Protein AF-A0A7S2MPA0-F1 (afdb_monomer)

pLDDT: mean 86.28, std 7.31, range [49.78, 95.0]

Foldseek 3Di:
DDDDPVRCVVVVQDDADPLVVPPVSVVVLVVCCQPPCVSPVCNPPDPPDPVNVVRQCPDRVNVSVVSRVVSVVVVVVVVVVVVVVVVVLVVLLVVLVVLCVVADPVVCVLCVVVVPPPVSSVLLSVLVVVCVVVVHRSNVSCPPPVNVVVSVVSSVVVVVD

Mean predicted aligned error: 10.17 Å

Organism: NCBI:txid327968

Secondary structure (DSSP, 8-state):
-PPPHHHHHHTTPPP--GGGG-HHHHHHHHHHHHH-TTT-TTTTS-TTSHHHHHHHHHSHHHHHHHHHHHHHHHHHHHHHHHHHHHHHHHHHHHHHHHHHTTS-HHHHHHHTTTTTSHHHHHHHHHHHHHHHHHT--HHHHHTSHHHHHHHHHHHHHHHT-

Radius of gyration: 29.45 Å; Cα contacts (8 Å, |Δi|>4): 91; chains: 1; bounding box: 50×33×75 Å

Sequence (161 aa):
IKYTKEQLKAWEYPEYDPNYDNPEWLKEQWRKEDEDPRLNPNLLLDPKDPEYWHNVTRRPYAKALLRTEEHWNGRKNLWLQQFENVKEANDYRGLVVEQLEDCNVETKRLVQPILKHRIIEVFLMHIYKEALEQDHDFAELLQREDNFRSLCQFRDKIDLE

Structure (mmCIF, N/CA/C/O backbone):
data_AF-A0A7S2MPA0-F1
#
_entry.id   AF-A0A7S2MPA0-F1
#
loop_
_atom_site.group_PDB
_atom_site.id
_atom_site.type_symbol
_atom_site.label_atom_id
_atom_site.la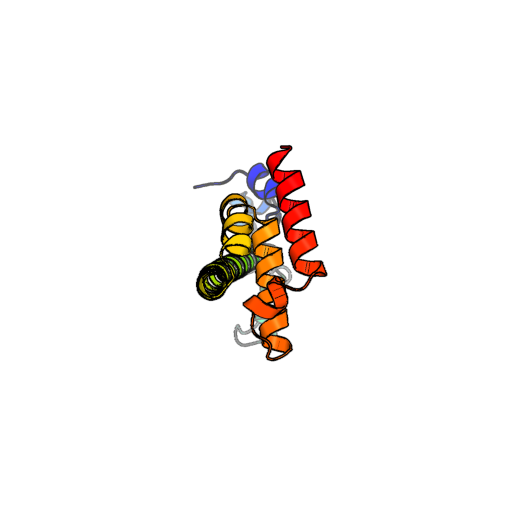bel_alt_id
_atom_site.label_comp_id
_atom_site.label_asym_id
_atom_site.label_entity_id
_atom_site.label_seq_id
_atom_site.pdbx_PDB_ins_code
_atom_site.Cartn_x
_atom_site.Cartn_y
_atom_site.Cartn_z
_atom_site.occupancy
_atom_site.B_iso_or_equiv
_atom_site.auth_seq_id
_atom_site.auth_comp_id
_atom_site.auth_asym_id
_atom_site.auth_atom_id
_atom_site.pdbx_PDB_model_num
ATOM 1 N N . ILE A 1 1 ? 12.316 17.370 -19.622 1.00 49.78 1 ILE A N 1
ATOM 2 C CA . ILE A 1 1 ? 13.312 17.284 -18.525 1.00 49.78 1 ILE A CA 1
ATOM 3 C C . ILE A 1 1 ? 14.307 16.201 -18.926 1.00 49.78 1 ILE A C 1
ATOM 5 O O . ILE A 1 1 ? 13.853 15.118 -19.268 1.00 49.78 1 ILE A O 1
ATOM 9 N N . LYS A 1 2 ? 15.611 16.496 -19.008 1.00 65.25 2 LYS A N 1
ATOM 10 C CA . LYS A 1 2 ? 16.649 15.477 -19.253 1.00 65.25 2 LYS A CA 1
ATOM 11 C C . LYS A 1 2 ? 17.290 15.138 -17.908 1.00 65.25 2 LYS A C 1
ATOM 13 O O . LYS A 1 2 ? 17.813 16.038 -17.261 1.00 65.25 2 LYS A O 1
ATOM 18 N N . TYR A 1 3 ? 17.195 13.881 -17.489 1.00 78.62 3 TYR A N 1
ATOM 19 C CA . TYR A 1 3 ? 17.826 13.379 -16.267 1.00 78.62 3 TYR A CA 1
ATOM 20 C C . TYR A 1 3 ? 19.288 13.014 -16.541 1.00 78.62 3 TYR A C 1
ATOM 22 O O . TYR A 1 3 ? 19.629 12.631 -17.663 1.00 78.62 3 TYR A O 1
ATOM 30 N N . THR A 1 4 ? 20.160 13.146 -15.542 1.00 83.88 4 THR A N 1
ATOM 31 C CA . THR A 1 4 ? 21.567 12.737 -15.675 1.00 83.88 4 THR A CA 1
ATOM 32 C C . THR A 1 4 ? 21.705 11.216 -15.545 1.00 83.88 4 THR A C 1
ATOM 34 O O . THR A 1 4 ? 20.875 10.558 -14.919 1.00 83.88 4 THR A O 1
ATOM 37 N N . LYS A 1 5 ? 22.775 10.630 -16.104 1.00 78.44 5 LYS A N 1
ATOM 38 C CA . LYS A 1 5 ? 23.048 9.182 -15.979 1.00 78.44 5 LYS A CA 1
ATOM 39 C C . LYS A 1 5 ? 23.187 8.736 -14.521 1.00 78.44 5 LYS A C 1
ATOM 41 O O . LYS A 1 5 ? 22.754 7.649 -14.166 1.00 78.44 5 LYS A O 1
ATOM 46 N N . GLU A 1 6 ? 23.745 9.597 -13.678 1.00 80.62 6 GLU A N 1
ATOM 47 C CA . GLU A 1 6 ? 23.892 9.360 -12.240 1.00 80.62 6 GLU A CA 1
ATOM 48 C C . GLU A 1 6 ? 22.537 9.317 -11.526 1.00 80.62 6 GLU A C 1
ATOM 50 O O . GLU A 1 6 ? 22.315 8.440 -10.697 1.00 80.62 6 GLU A O 1
ATOM 55 N N . GLN A 1 7 ? 21.605 10.208 -11.890 1.00 80.75 7 GLN A N 1
ATOM 56 C CA . GLN A 1 7 ? 20.236 10.192 -11.364 1.00 80.75 7 GLN A CA 1
ATOM 57 C C . GLN A 1 7 ? 19.487 8.929 -11.786 1.00 80.75 7 GLN A C 1
ATOM 59 O O . GLN A 1 7 ? 18.860 8.278 -10.958 1.00 80.75 7 GLN A O 1
ATOM 64 N N . LEU A 1 8 ? 19.594 8.554 -13.063 1.00 79.44 8 LEU A N 1
ATOM 65 C CA . LEU A 1 8 ? 18.986 7.332 -13.586 1.00 79.44 8 LEU A CA 1
ATOM 66 C C . LEU A 1 8 ? 19.544 6.094 -12.872 1.00 79.44 8 LEU A C 1
ATOM 68 O O . LEU A 1 8 ? 18.776 5.241 -12.439 1.00 79.44 8 LEU A O 1
ATOM 72 N N . LYS A 1 9 ? 20.861 6.038 -12.652 1.00 80.62 9 LYS A N 1
ATOM 73 C CA . LYS A 1 9 ? 21.505 4.953 -11.907 1.00 80.62 9 LYS A CA 1
ATOM 74 C C . LYS A 1 9 ? 21.059 4.893 -10.444 1.00 80.62 9 LYS A C 1
ATOM 76 O O . LYS A 1 9 ? 20.786 3.809 -9.942 1.00 80.62 9 LYS A O 1
ATOM 81 N N . A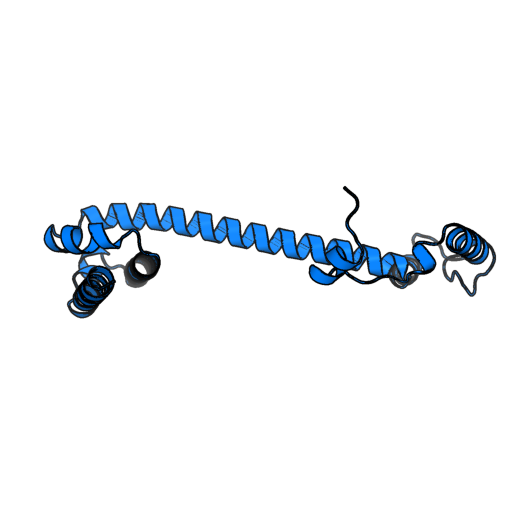LA A 1 10 ? 20.948 6.040 -9.772 1.00 82.44 10 ALA A N 1
ATOM 82 C CA . ALA A 1 10 ? 20.454 6.117 -8.395 1.00 82.44 10 ALA A CA 1
ATOM 83 C C . ALA A 1 10 ? 18.991 5.663 -8.260 1.00 82.44 10 ALA A C 1
ATOM 85 O O . ALA A 1 10 ? 18.586 5.189 -7.204 1.00 82.44 10 ALA A O 1
ATOM 86 N N . TRP A 1 11 ? 18.200 5.800 -9.324 1.00 77.56 11 TRP A N 1
ATOM 87 C CA . TRP A 1 11 ? 16.820 5.315 -9.398 1.00 77.56 11 TRP A CA 1
ATOM 88 C C . TRP A 1 11 ? 16.700 3.910 -9.998 1.00 77.56 11 TRP A C 1
ATOM 90 O O . TRP A 1 11 ? 15.593 3.500 -10.343 1.00 77.56 11 TRP A O 1
ATOM 100 N N . GLU A 1 12 ? 17.821 3.193 -10.124 1.00 73.56 12 GLU A N 1
ATOM 101 C CA . GLU A 1 12 ? 17.888 1.820 -10.634 1.00 73.56 12 GLU A CA 1
ATOM 102 C C . GLU A 1 12 ? 17.323 1.671 -12.055 1.00 73.56 12 GLU A C 1
ATOM 104 O O . GLU A 1 12 ? 16.754 0.639 -12.419 1.00 73.56 12 GLU A O 1
ATOM 109 N N . TYR A 1 13 ? 17.477 2.706 -12.890 1.00 70.25 13 TYR A N 1
ATOM 110 C CA . TYR A 1 13 ? 17.118 2.589 -14.297 1.00 70.25 13 TYR A CA 1
ATOM 111 C C . TYR A 1 13 ? 18.007 1.561 -14.994 1.00 70.25 13 TYR A C 1
ATOM 113 O O . TYR A 1 13 ? 19.210 1.493 -14.722 1.00 70.25 13 TYR A O 1
ATOM 121 N N . PRO A 1 14 ? 17.447 0.814 -15.958 1.00 71.50 14 PRO A N 1
ATOM 122 C CA . PRO A 1 14 ? 18.226 -0.093 -16.781 1.00 71.50 14 PRO A CA 1
ATOM 123 C C . PRO A 1 14 ? 19.373 0.640 -17.486 1.00 71.50 14 PRO A C 1
ATOM 125 O O . PRO A 1 14 ? 19.151 1.575 -18.257 1.00 71.50 14 PRO A O 1
ATOM 128 N N . GLU A 1 15 ? 20.607 0.196 -17.246 1.00 75.12 15 GLU A N 1
ATOM 129 C CA . GLU A 1 15 ? 21.767 0.677 -17.993 1.00 75.12 15 GLU A CA 1
ATOM 130 C C . GLU A 1 15 ? 21.696 0.161 -19.445 1.00 75.12 15 GLU A C 1
ATOM 132 O O . GLU A 1 15 ? 21.354 -1.001 -19.699 1.00 75.12 15 GLU A O 1
ATOM 137 N N . TYR A 1 16 ? 22.016 1.030 -20.405 1.00 72.44 16 TYR A N 1
ATOM 138 C CA . TYR A 1 16 ? 22.153 0.689 -21.821 1.00 72.44 16 TYR A CA 1
ATOM 139 C C . TYR A 1 16 ? 23.567 1.012 -22.312 1.00 72.44 16 TYR A C 1
ATOM 141 O O . TYR A 1 16 ? 24.300 1.765 -21.670 1.00 72.44 16 TYR A O 1
A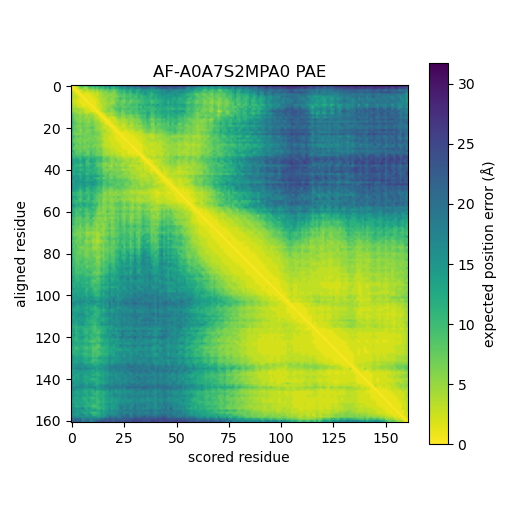TOM 149 N N . ASP A 1 17 ? 23.960 0.417 -23.440 1.00 77.19 17 ASP A N 1
ATOM 150 C CA . ASP A 1 17 ? 25.303 0.597 -24.000 1.00 77.19 17 ASP A CA 1
ATOM 151 C C . ASP A 1 17 ? 25.580 2.094 -24.285 1.00 77.19 17 ASP A C 1
ATOM 153 O O . ASP A 1 17 ? 24.840 2.716 -25.052 1.00 77.19 17 ASP A O 1
ATOM 157 N N . PRO A 1 18 ? 26.641 2.692 -23.711 1.00 79.44 18 PRO A N 1
ATOM 158 C CA . PRO A 1 18 ? 26.985 4.096 -23.932 1.00 79.44 18 PRO A CA 1
ATOM 159 C C . PRO A 1 18 ? 27.174 4.483 -25.403 1.00 79.44 18 PRO A C 1
ATOM 161 O O . PRO A 1 18 ? 27.026 5.655 -25.744 1.00 79.44 18 PRO A O 1
ATOM 164 N N . ASN A 1 19 ? 27.483 3.524 -26.282 1.00 78.12 19 ASN A N 1
ATOM 165 C CA . ASN A 1 19 ? 27.628 3.767 -27.715 1.00 78.12 19 ASN A CA 1
ATOM 166 C C . ASN A 1 19 ? 26.327 4.259 -28.370 1.00 78.12 19 ASN A C 1
ATOM 168 O O . ASN A 1 19 ? 26.392 4.967 -29.374 1.00 78.12 19 ASN A O 1
ATOM 172 N N . TYR A 1 20 ? 25.160 3.971 -27.778 1.00 72.50 20 TYR A N 1
ATOM 173 C CA . TYR A 1 20 ? 23.873 4.488 -28.254 1.00 72.50 20 TYR A CA 1
ATOM 174 C C . TYR A 1 20 ? 23.741 6.014 -28.124 1.00 72.50 20 TYR A C 1
ATOM 176 O O . TYR A 1 20 ? 22.928 6.609 -28.828 1.00 72.50 20 TYR A O 1
ATOM 184 N N . ASP A 1 21 ? 24.552 6.666 -27.282 1.00 75.94 21 ASP A N 1
ATOM 185 C CA . ASP A 1 21 ? 24.572 8.130 -27.179 1.00 75.94 21 ASP A CA 1
ATOM 186 C C . ASP A 1 21 ? 25.417 8.793 -28.280 1.00 75.94 21 ASP A C 1
ATOM 188 O O . ASP A 1 21 ? 25.374 10.015 -28.427 1.00 75.94 21 ASP A O 1
ATOM 192 N N . ASN A 1 22 ? 26.198 8.017 -29.047 1.00 85.19 22 ASN A N 1
ATOM 193 C CA . ASN A 1 22 ? 27.031 8.519 -30.137 1.00 85.19 22 ASN A CA 1
ATOM 194 C C . ASN A 1 22 ? 26.251 8.495 -31.469 1.00 85.19 22 ASN A C 1
ATOM 196 O O . ASN A 1 22 ? 26.037 7.415 -32.030 1.00 85.19 22 ASN A O 1
ATOM 200 N N . PRO A 1 23 ? 25.880 9.661 -32.037 1.00 83.12 23 PRO A N 1
ATOM 201 C CA . PRO A 1 23 ? 25.075 9.722 -33.256 1.00 83.12 23 PRO A CA 1
ATOM 202 C C . PRO A 1 23 ? 25.75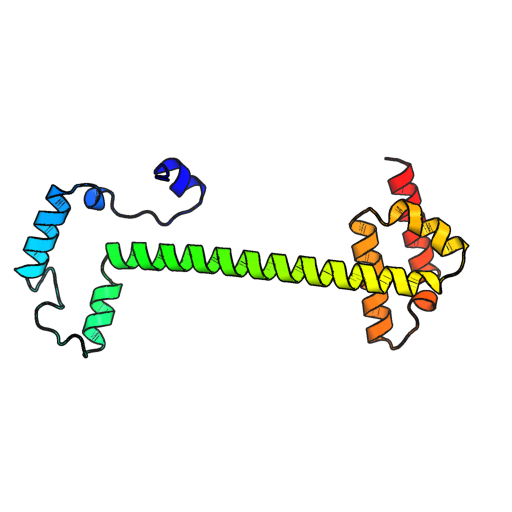8 9.103 -34.479 1.00 83.12 23 PRO A C 1
ATOM 204 O O . PRO A 1 23 ? 25.083 8.536 -35.332 1.00 83.12 23 PRO A O 1
ATOM 207 N N . GLU A 1 24 ? 27.086 9.200 -34.579 1.00 85.56 24 GLU A N 1
ATOM 208 C CA . GLU A 1 24 ? 27.839 8.666 -35.721 1.00 85.56 24 GLU A CA 1
ATOM 209 C C . GLU A 1 24 ? 27.965 7.145 -35.645 1.00 85.56 24 GLU A C 1
ATOM 211 O O . GLU A 1 24 ? 27.809 6.453 -36.650 1.00 85.56 24 GLU A O 1
ATOM 216 N N . TRP A 1 25 ? 28.155 6.606 -34.438 1.00 84.56 25 TRP A N 1
ATOM 217 C CA . TRP A 1 25 ? 28.112 5.161 -34.227 1.00 84.56 25 TRP A CA 1
ATOM 218 C C . TRP A 1 25 ? 26.725 4.599 -34.550 1.00 84.56 25 TRP A C 1
ATOM 220 O O . TRP A 1 25 ? 26.628 3.577 -35.222 1.00 84.56 25 TRP A O 1
ATOM 230 N N . LEU A 1 26 ? 25.660 5.290 -34.132 1.00 81.94 26 LEU A N 1
ATOM 231 C CA . LEU A 1 26 ? 24.281 4.866 -34.373 1.00 81.94 26 LEU A CA 1
ATOM 232 C C . LEU A 1 26 ? 23.949 4.817 -35.872 1.00 81.94 26 LEU A C 1
ATOM 234 O O . LEU A 1 26 ? 23.384 3.834 -36.343 1.00 81.94 26 LEU A O 1
ATOM 238 N N . LYS A 1 27 ? 24.357 5.842 -36.633 1.00 84.31 27 LYS A N 1
ATOM 239 C CA . LYS A 1 27 ? 24.207 5.870 -38.097 1.00 84.31 27 LYS A CA 1
ATOM 240 C C . LYS A 1 27 ? 24.935 4.709 -38.766 1.00 84.31 27 LYS A C 1
ATOM 242 O O . LYS A 1 27 ? 24.368 4.059 -39.638 1.00 84.31 27 LYS A O 1
ATOM 247 N N . GLU A 1 28 ? 26.173 4.440 -38.357 1.00 86.62 28 GLU A N 1
ATOM 248 C CA . GLU A 1 28 ? 26.960 3.343 -38.923 1.00 86.62 28 GLU A CA 1
ATOM 249 C C . GLU A 1 28 ? 26.384 1.972 -38.547 1.00 86.62 28 GLU A C 1
ATOM 251 O O . GLU A 1 28 ? 26.404 1.054 -39.363 1.00 86.62 28 GLU A O 1
ATOM 256 N N . GLN A 1 29 ? 25.829 1.821 -37.341 1.00 83.50 29 GLN A N 1
ATOM 257 C CA . GLN A 1 29 ? 25.106 0.607 -36.959 1.00 83.50 29 GLN A CA 1
ATOM 258 C C . GLN A 1 29 ? 23.843 0.413 -37.792 1.00 83.50 29 GLN A C 1
ATOM 260 O O . GLN A 1 29 ? 23.645 -0.675 -38.317 1.00 83.50 29 GLN A O 1
ATOM 265 N N . TRP A 1 30 ? 23.028 1.452 -37.986 1.00 83.38 30 TRP A N 1
ATOM 266 C CA . TRP A 1 30 ? 21.842 1.359 -38.844 1.00 83.38 30 TRP A CA 1
ATOM 267 C C . TRP A 1 30 ? 22.196 0.993 -40.281 1.00 83.38 30 TRP A C 1
ATOM 269 O O . TRP A 1 30 ? 21.553 0.127 -40.861 1.00 83.38 30 TRP A O 1
ATOM 279 N N . ARG A 1 31 ? 23.260 1.590 -40.829 1.00 85.62 31 ARG A N 1
ATOM 280 C CA . ARG A 1 31 ? 23.772 1.242 -42.158 1.00 85.62 31 ARG A CA 1
ATOM 281 C C . ARG A 1 31 ? 24.159 -0.237 -42.240 1.00 85.62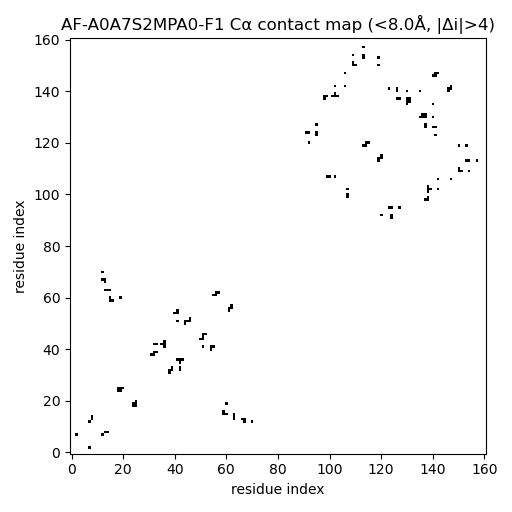 31 ARG A C 1
ATOM 283 O O . ARG A 1 31 ? 23.773 -0.934 -43.168 1.00 85.62 31 ARG A O 1
ATOM 290 N N . LYS A 1 32 ? 24.884 -0.738 -41.239 1.00 85.38 32 LYS A N 1
ATOM 291 C CA . LYS A 1 32 ? 25.281 -2.150 -41.162 1.00 85.38 32 LYS A CA 1
ATOM 292 C C . LYS A 1 32 ? 24.099 -3.104 -40.990 1.00 85.38 32 LYS A C 1
ATOM 294 O O . LYS A 1 32 ? 24.126 -4.194 -41.548 1.00 85.38 32 LYS A O 1
ATOM 299 N N . GLU A 1 33 ? 23.082 -2.715 -40.227 1.00 83.06 33 GLU A N 1
ATOM 300 C CA . GLU A 1 33 ? 21.857 -3.503 -40.052 1.00 83.06 33 GLU A CA 1
ATOM 301 C C . GLU A 1 33 ? 20.996 -3.563 -41.325 1.00 83.06 33 GLU A C 1
ATOM 303 O O . GLU A 1 33 ? 20.209 -4.498 -41.474 1.00 83.06 33 GLU A O 1
ATOM 308 N N . ASP A 1 34 ? 21.131 -2.590 -42.226 1.00 82.75 34 ASP A N 1
ATOM 309 C CA . ASP A 1 34 ? 20.444 -2.564 -43.524 1.00 82.75 34 ASP A CA 1
ATOM 310 C C . ASP A 1 34 ? 21.199 -3.375 -44.596 1.00 82.75 34 ASP A C 1
ATOM 312 O O . ASP A 1 34 ? 20.602 -3.936 -45.510 1.00 82.75 34 ASP A O 1
ATOM 316 N N . GLU A 1 35 ? 22.525 -3.485 -44.467 1.00 85.25 35 GLU A N 1
ATOM 317 C CA . GLU A 1 35 ? 23.386 -4.112 -45.477 1.00 85.25 35 GLU A CA 1
ATOM 318 C C . GLU A 1 35 ? 23.801 -5.563 -45.151 1.00 85.25 35 GLU A C 1
ATOM 320 O O . GLU A 1 35 ? 24.021 -6.349 -46.075 1.00 85.25 35 GLU A O 1
ATOM 325 N N . ASP A 1 36 ? 23.936 -5.944 -43.870 1.00 81.69 36 ASP A N 1
ATOM 326 C CA . ASP A 1 36 ? 24.505 -7.242 -43.462 1.00 81.69 36 ASP A CA 1
ATOM 327 C C . ASP A 1 36 ? 23.491 -8.148 -42.721 1.00 81.69 36 ASP A C 1
ATOM 329 O O . ASP A 1 36 ? 23.173 -7.908 -41.547 1.00 81.69 36 ASP A O 1
ATOM 333 N N . PRO A 1 37 ? 23.054 -9.270 -43.334 1.00 79.56 37 PRO A N 1
ATOM 334 C CA . PRO A 1 37 ? 22.190 -10.268 -42.695 1.00 79.56 37 PRO A CA 1
ATOM 335 C C . PRO A 1 37 ? 22.761 -10.895 -41.412 1.00 79.56 37 PRO A C 1
ATOM 337 O O . PRO A 1 37 ? 22.012 -11.443 -40.605 1.00 79.56 37 PRO A O 1
ATOM 340 N N . ARG A 1 38 ? 24.085 -10.855 -41.202 1.00 78.62 38 ARG A N 1
ATOM 341 C CA . ARG A 1 38 ? 24.725 -11.372 -39.976 1.00 78.62 38 ARG A CA 1
ATOM 342 C C . ARG A 1 38 ? 24.504 -10.456 -38.780 1.00 78.62 38 ARG A C 1
ATOM 344 O O . ARG A 1 38 ? 24.488 -10.929 -37.647 1.00 78.62 38 ARG A O 1
ATOM 351 N N . LEU A 1 39 ? 24.367 -9.157 -39.038 1.00 80.06 39 LEU A N 1
ATOM 352 C CA . LEU A 1 39 ? 24.102 -8.138 -38.025 1.00 80.06 39 LEU A CA 1
ATOM 353 C C . LEU A 1 39 ? 22.599 -7.920 -37.846 1.00 80.06 39 LEU A C 1
ATOM 355 O O . LEU A 1 39 ? 22.144 -7.674 -36.730 1.00 80.06 39 LEU A O 1
ATOM 359 N N . ASN A 1 40 ? 21.820 -8.107 -38.913 1.00 82.44 40 ASN A N 1
ATOM 360 C CA . ASN A 1 40 ? 20.369 -8.091 -38.871 1.00 82.44 40 ASN A CA 1
ATOM 361 C C . ASN A 1 40 ? 19.764 -9.399 -39.413 1.00 82.44 40 ASN A C 1
ATOM 363 O O . ASN A 1 40 ? 19.452 -9.492 -40.602 1.00 82.44 40 ASN A O 1
ATOM 367 N N . PRO A 1 41 ? 19.485 -10.377 -38.533 1.00 81.81 41 PRO A N 1
ATOM 368 C CA . PRO A 1 41 ? 18.821 -11.622 -38.918 1.00 81.81 41 PRO A CA 1
ATOM 369 C C . PRO A 1 41 ? 17.426 -11.417 -39.530 1.00 81.81 41 PRO A C 1
ATOM 371 O O . PRO A 1 41 ? 16.912 -12.307 -40.197 1.00 81.81 41 PRO A O 1
ATOM 374 N N . ASN A 1 42 ? 16.815 -10.244 -39.323 1.00 84.19 42 ASN A N 1
ATOM 375 C CA . ASN A 1 42 ? 15.489 -9.913 -39.836 1.00 84.19 42 ASN A CA 1
ATOM 376 C C . ASN A 1 42 ? 15.494 -9.331 -41.247 1.00 84.19 42 ASN A C 1
ATOM 378 O O . ASN A 1 42 ? 14.415 -9.090 -41.777 1.00 84.19 42 ASN A O 1
ATOM 382 N N . LEU A 1 43 ? 16.661 -9.109 -41.863 1.00 83.81 43 LEU A N 1
ATOM 383 C CA . LEU A 1 43 ? 16.742 -8.475 -43.183 1.00 83.81 43 LEU A CA 1
ATOM 384 C C . LEU A 1 43 ? 15.945 -9.240 -44.256 1.00 83.81 43 LEU A C 1
ATOM 386 O O . LEU A 1 43 ? 15.439 -8.644 -45.201 1.00 83.81 43 LEU A O 1
ATOM 390 N N . LEU A 1 44 ? 15.819 -10.559 -44.093 1.00 83.81 44 LEU A N 1
ATOM 391 C CA . LEU A 1 44 ? 15.155 -11.457 -45.041 1.00 83.81 44 LEU A CA 1
ATOM 392 C C . LEU A 1 44 ? 13.900 -12.135 -44.464 1.00 83.81 44 LEU A C 1
ATOM 394 O O . LEU A 1 44 ? 13.316 -12.986 -45.132 1.00 83.81 44 LEU A O 1
ATOM 398 N N . LEU A 1 45 ? 13.499 -11.795 -43.234 1.00 84.88 45 LEU A N 1
ATOM 399 C CA . LEU A 1 45 ? 12.341 -12.399 -42.568 1.00 84.88 45 LEU A CA 1
ATOM 400 C C . LEU A 1 45 ? 11.083 -11.553 -42.793 1.00 84.88 45 LEU A C 1
ATOM 402 O O . LEU A 1 45 ? 11.132 -10.324 -42.743 1.00 84.88 45 LEU A O 1
ATOM 406 N N . ASP A 1 46 ? 9.942 -12.213 -43.004 1.00 85.75 46 ASP A N 1
ATOM 407 C CA . ASP A 1 46 ? 8.641 -11.537 -43.060 1.00 85.75 46 ASP A CA 1
ATOM 408 C C . ASP A 1 46 ? 8.289 -11.002 -41.655 1.00 85.75 46 ASP A C 1
ATOM 410 O O . ASP A 1 46 ? 8.340 -11.764 -40.688 1.00 85.75 46 ASP A O 1
ATOM 414 N N . PRO A 1 47 ? 7.883 -9.727 -41.503 1.00 85.19 47 PRO A N 1
ATOM 415 C CA . PRO A 1 47 ? 7.378 -9.183 -40.239 1.00 85.19 47 PRO A CA 1
ATOM 416 C C . PRO A 1 47 ? 6.204 -9.952 -39.604 1.00 85.19 47 PRO A C 1
ATOM 418 O O . PRO A 1 47 ? 5.906 -9.758 -38.421 1.00 85.19 47 PRO A O 1
ATOM 421 N N . LYS A 1 48 ? 5.502 -10.789 -40.379 1.00 87.56 48 LYS A N 1
ATOM 422 C CA . LYS A 1 48 ? 4.445 -11.686 -39.887 1.00 87.56 48 LYS A CA 1
ATOM 423 C C . LYS A 1 48 ? 4.981 -12.967 -39.246 1.00 87.56 48 LYS A C 1
ATOM 425 O O . LYS A 1 48 ? 4.218 -13.644 -38.559 1.00 87.56 48 LYS A O 1
ATOM 430 N N . ASP A 1 49 ? 6.249 -13.306 -39.466 1.00 89.00 49 ASP A N 1
ATOM 431 C CA . ASP A 1 49 ? 6.891 -14.466 -38.857 1.00 89.00 49 ASP A CA 1
ATOM 432 C C . ASP A 1 49 ? 7.166 -14.196 -37.362 1.00 89.00 49 ASP A C 1
ATOM 434 O O . ASP A 1 49 ? 7.754 -13.165 -37.018 1.00 89.00 49 ASP A O 1
ATOM 438 N N . PRO A 1 50 ? 6.771 -15.090 -36.436 1.00 86.38 50 PRO A N 1
ATOM 439 C CA . PRO A 1 50 ? 7.137 -14.977 -35.025 1.00 86.38 50 PRO A CA 1
ATOM 440 C C . PRO A 1 50 ? 8.648 -14.815 -34.777 1.00 86.38 50 PRO A C 1
ATOM 442 O O . PRO A 1 50 ? 9.047 -14.128 -33.830 1.00 86.38 50 PRO A O 1
ATOM 445 N N . GLU A 1 51 ? 9.504 -15.399 -35.623 1.00 85.50 51 GLU A N 1
ATOM 446 C CA . GLU A 1 51 ? 10.962 -15.302 -35.504 1.00 85.50 51 GLU A CA 1
ATOM 447 C C . GLU A 1 51 ? 11.467 -13.861 -35.684 1.00 85.50 51 GLU A C 1
ATOM 449 O O . GLU A 1 51 ? 12.399 -13.435 -34.990 1.00 85.50 51 GLU A O 1
ATOM 454 N N . TYR A 1 52 ? 10.780 -13.062 -36.508 1.00 86.00 52 TYR A N 1
ATOM 455 C CA . TYR A 1 52 ? 11.067 -11.639 -36.675 1.00 86.00 52 TYR A CA 1
ATOM 456 C C . TYR A 1 52 ? 11.006 -10.906 -35.326 1.00 86.00 52 TYR A C 1
ATOM 458 O O . TYR A 1 52 ? 11.955 -10.221 -34.929 1.00 86.00 52 TYR A O 1
ATOM 466 N N . TRP A 1 53 ? 9.923 -11.099 -34.567 1.00 79.62 53 TRP A N 1
ATOM 467 C CA . TRP A 1 53 ? 9.721 -10.454 -33.264 1.00 79.62 53 TRP A CA 1
ATOM 468 C C . TRP A 1 53 ? 10.672 -10.985 -32.187 1.00 79.62 53 TRP A C 1
ATOM 470 O O . TRP A 1 53 ? 11.158 -10.217 -31.348 1.00 79.62 53 TRP A O 1
ATOM 480 N N . HIS A 1 54 ? 11.024 -12.271 -32.237 1.00 83.81 54 HIS A N 1
ATOM 481 C CA . HIS A 1 54 ? 12.054 -12.833 -31.363 1.00 83.81 54 HIS A CA 1
ATOM 482 C C . HIS A 1 54 ? 13.426 -12.192 -31.583 1.00 83.81 54 HIS A C 1
ATOM 484 O O . HIS A 1 54 ? 14.151 -11.926 -30.624 1.00 83.81 54 HIS A O 1
ATOM 490 N N . ASN A 1 55 ? 13.785 -11.892 -32.824 1.00 82.94 55 ASN A N 1
ATOM 491 C CA . ASN A 1 55 ? 15.042 -11.224 -33.131 1.00 82.94 55 ASN A CA 1
ATOM 492 C C . ASN A 1 55 ? 15.010 -9.734 -32.771 1.00 82.94 55 ASN A C 1
ATOM 494 O O . ASN A 1 55 ? 15.989 -9.236 -32.213 1.00 82.94 55 ASN A O 1
ATOM 498 N N . VAL A 1 56 ? 13.885 -9.036 -32.984 1.00 79.75 56 VAL A N 1
ATOM 499 C CA . VAL A 1 56 ? 13.716 -7.632 -32.555 1.00 79.75 56 VAL A CA 1
ATOM 500 C C . VAL A 1 56 ? 13.907 -7.503 -31.043 1.00 79.75 56 VAL A C 1
ATOM 502 O O . VAL A 1 56 ? 14.699 -6.679 -30.590 1.00 79.75 56 VAL A O 1
ATOM 505 N N . THR A 1 57 ? 13.247 -8.353 -30.254 1.00 76.88 57 THR A N 1
ATOM 506 C CA . THR A 1 57 ? 13.324 -8.325 -28.779 1.00 76.88 57 THR A CA 1
ATOM 507 C C . THR A 1 57 ? 14.709 -8.691 -28.233 1.00 76.88 57 THR A C 1
ATOM 509 O O . THR A 1 57 ? 15.057 -8.321 -27.110 1.00 76.88 57 THR A O 1
ATOM 512 N N . ARG A 1 58 ? 15.547 -9.385 -29.016 1.00 77.44 58 ARG A N 1
ATOM 513 C CA . ARG A 1 58 ? 16.921 -9.739 -28.624 1.00 77.44 58 ARG A CA 1
ATOM 514 C C . ARG A 1 58 ? 17.911 -8.583 -28.746 1.00 77.44 58 ARG A C 1
ATOM 516 O O . ARG A 1 58 ? 18.960 -8.647 -28.091 1.00 77.44 58 ARG A O 1
ATOM 523 N N . ARG A 1 59 ? 17.596 -7.551 -29.536 1.00 78.44 59 ARG A N 1
ATOM 524 C CA . ARG A 1 59 ? 18.497 -6.420 -29.785 1.00 78.44 59 ARG A CA 1
ATOM 525 C C . ARG A 1 59 ? 18.751 -5.622 -28.498 1.00 78.44 59 ARG A C 1
ATOM 527 O O . ARG A 1 59 ? 17.817 -5.432 -27.714 1.00 78.44 59 ARG A O 1
ATOM 534 N N . PRO A 1 60 ? 19.979 -5.130 -28.243 1.00 74.25 60 PRO A N 1
ATOM 535 C CA . PRO A 1 60 ? 20.286 -4.504 -26.958 1.00 74.25 60 PRO A CA 1
ATOM 536 C C . PRO A 1 60 ? 19.477 -3.223 -26.695 1.00 74.25 60 PRO A C 1
ATOM 538 O O . PRO A 1 60 ? 19.030 -3.024 -25.568 1.00 74.25 60 PRO A O 1
ATOM 541 N N . TYR A 1 61 ? 19.203 -2.406 -27.720 1.00 72.81 61 TYR A N 1
ATOM 542 C CA . TYR A 1 61 ? 18.335 -1.229 -27.569 1.00 72.81 61 TYR A CA 1
ATOM 543 C C . TYR A 1 61 ? 16.878 -1.608 -27.263 1.00 72.81 61 TYR A C 1
ATOM 545 O O . TYR A 1 61 ? 16.239 -0.973 -26.427 1.00 72.81 61 TYR A O 1
ATOM 553 N N . ALA A 1 62 ? 16.357 -2.668 -27.890 1.00 73.88 62 ALA A N 1
ATOM 554 C CA . ALA A 1 62 ? 14.998 -3.144 -27.653 1.00 73.88 62 ALA A CA 1
ATOM 555 C C . ALA A 1 62 ? 14.859 -3.678 -26.223 1.00 73.88 62 ALA A C 1
ATOM 557 O O . ALA A 1 62 ? 13.902 -3.343 -25.533 1.00 73.88 62 ALA A O 1
ATOM 558 N N . LYS A 1 63 ? 15.863 -4.415 -25.729 1.00 74.00 63 LYS A N 1
ATOM 559 C CA . LYS A 1 63 ? 15.932 -4.837 -24.322 1.00 74.00 63 LYS A CA 1
ATOM 560 C C . LYS A 1 63 ? 15.953 -3.652 -23.359 1.00 74.00 63 LYS A C 1
ATOM 562 O O . LYS A 1 63 ? 15.274 -3.702 -22.341 1.00 74.00 63 LYS A O 1
ATOM 567 N N . ALA A 1 64 ? 16.722 -2.604 -23.653 1.00 73.44 64 ALA A N 1
ATOM 568 C CA . ALA A 1 64 ? 16.775 -1.408 -22.811 1.00 73.44 64 ALA A CA 1
ATOM 569 C C . ALA A 1 64 ? 15.422 -0.677 -22.759 1.00 73.44 64 ALA A C 1
ATOM 571 O O . ALA A 1 64 ? 14.988 -0.255 -21.686 1.00 73.44 64 ALA A O 1
ATOM 572 N N . LEU A 1 65 ? 14.733 -0.580 -23.899 1.00 75.19 65 LEU A N 1
ATOM 573 C CA . LEU A 1 65 ? 13.405 0.022 -23.992 1.00 75.19 65 LEU A CA 1
ATOM 574 C C . LEU A 1 65 ? 12.354 -0.805 -23.237 1.00 75.19 65 LEU A C 1
ATOM 576 O O . LEU A 1 65 ? 11.652 -0.253 -22.395 1.00 75.19 65 LEU A O 1
ATOM 580 N N . LEU A 1 66 ? 12.320 -2.123 -23.456 1.00 77.62 66 LEU A N 1
ATOM 581 C CA . LEU A 1 66 ? 11.410 -3.038 -22.757 1.00 77.62 66 LEU A CA 1
ATOM 582 C C . LEU A 1 66 ? 11.625 -3.012 -21.242 1.00 77.62 66 LEU A C 1
ATOM 584 O O . LEU A 1 66 ? 10.668 -2.859 -20.495 1.00 77.62 66 LEU A O 1
ATOM 588 N N . ARG A 1 67 ? 12.876 -3.061 -20.769 1.00 76.75 67 ARG A N 1
ATOM 589 C CA . ARG A 1 67 ? 13.177 -2.968 -19.330 1.00 76.75 67 ARG A CA 1
ATOM 590 C C . ARG A 1 67 ? 12.744 -1.635 -18.726 1.00 76.75 67 ARG A C 1
ATOM 592 O O . ARG A 1 67 ? 12.355 -1.578 -17.564 1.00 76.75 67 ARG A O 1
ATOM 599 N N . THR A 1 68 ? 12.842 -0.553 -19.497 1.00 78.50 68 THR A N 1
ATOM 600 C CA . THR A 1 68 ? 12.403 0.777 -19.058 1.00 78.50 68 THR A CA 1
ATOM 601 C C . THR A 1 68 ? 10.882 0.819 -18.936 1.00 78.50 68 THR A C 1
ATOM 603 O O . THR A 1 68 ? 10.357 1.316 -17.943 1.00 78.50 68 THR A O 1
ATOM 606 N N . GLU A 1 69 ? 10.171 0.261 -19.915 1.00 81.56 69 GLU A N 1
ATOM 607 C CA . GLU A 1 69 ? 8.717 0.110 -19.875 1.00 81.56 69 GLU A CA 1
ATOM 608 C C . GLU A 1 69 ? 8.268 -0.775 -18.700 1.00 81.56 69 GLU A C 1
ATOM 610 O O . GLU A 1 69 ? 7.387 -0.382 -17.937 1.00 81.56 69 GLU A O 1
ATOM 615 N N . GLU A 1 70 ? 8.916 -1.923 -18.490 1.00 83.25 70 GLU A N 1
ATOM 616 C CA . GLU A 1 70 ? 8.687 -2.813 -17.346 1.00 83.25 70 GLU A CA 1
ATOM 617 C C . GLU A 1 70 ? 8.911 -2.097 -16.010 1.00 83.25 70 GLU A C 1
ATOM 619 O O . GLU A 1 70 ? 8.066 -2.189 -15.119 1.00 83.25 70 GLU A O 1
ATOM 624 N N . HIS A 1 71 ? 10.003 -1.337 -15.874 1.00 82.69 71 HIS A N 1
ATOM 625 C CA . HIS A 1 71 ? 10.291 -0.547 -14.676 1.00 82.69 71 HIS A CA 1
ATOM 626 C C . HIS A 1 71 ? 9.169 0.461 -14.385 1.00 82.69 71 HIS A C 1
ATOM 628 O O . HIS A 1 71 ? 8.668 0.537 -13.259 1.00 82.69 71 HIS A O 1
ATOM 634 N N . TRP A 1 72 ? 8.721 1.211 -15.397 1.00 82.75 72 TRP A N 1
ATOM 635 C CA . TRP A 1 72 ? 7.631 2.177 -15.243 1.00 82.75 72 TRP A CA 1
ATOM 636 C C . TRP A 1 72 ? 6.293 1.521 -14.922 1.00 82.75 72 TRP A C 1
ATOM 638 O O . TRP A 1 72 ? 5.572 2.005 -14.048 1.00 82.75 72 TRP A O 1
ATOM 648 N N . ASN A 1 73 ? 5.975 0.409 -15.582 1.00 88.50 73 ASN A N 1
ATOM 649 C CA . ASN A 1 73 ? 4.770 -0.361 -15.302 1.00 88.50 73 ASN A CA 1
ATOM 650 C C . ASN A 1 73 ? 4.797 -0.934 -13.879 1.00 88.50 73 ASN A C 1
ATOM 652 O O . ASN A 1 73 ? 3.800 -0.837 -13.166 1.00 88.50 73 ASN A O 1
ATOM 656 N N . GLY A 1 74 ? 5.945 -1.437 -13.419 1.00 89.06 74 GLY A N 1
ATOM 657 C CA . GLY A 1 74 ? 6.138 -1.894 -12.044 1.00 89.06 74 GLY A CA 1
ATOM 658 C C . GLY A 1 74 ? 5.895 -0.783 -11.022 1.00 89.06 74 GLY A C 1
ATOM 659 O O . GLY A 1 74 ? 5.118 -0.960 -10.084 1.00 89.06 74 GLY A O 1
ATOM 660 N N . ARG A 1 75 ? 6.481 0.403 -11.236 1.00 87.88 75 ARG A N 1
ATOM 661 C CA . ARG A 1 75 ? 6.255 1.572 -10.366 1.00 87.88 75 ARG A CA 1
ATOM 662 C C . ARG A 1 75 ? 4.805 2.038 -10.375 1.00 87.88 75 ARG A C 1
ATOM 664 O O . ARG A 1 75 ? 4.259 2.333 -9.316 1.00 87.88 75 ARG A O 1
ATOM 671 N N . LYS A 1 76 ? 4.175 2.087 -11.550 1.00 92.00 76 LYS A N 1
ATOM 672 C CA . LYS A 1 76 ? 2.756 2.426 -11.688 1.00 92.00 76 LYS A CA 1
ATOM 673 C C . LYS A 1 76 ? 1.890 1.455 -10.888 1.00 92.00 76 LYS A C 1
ATOM 675 O O . LYS A 1 76 ? 1.033 1.903 -10.136 1.00 92.00 76 LYS A O 1
ATOM 680 N N . ASN A 1 77 ? 2.133 0.152 -11.010 1.00 93.38 77 ASN A N 1
ATOM 681 C CA . ASN A 1 77 ? 1.390 -0.868 -10.271 1.00 93.38 77 ASN A CA 1
ATOM 682 C C . ASN A 1 77 ? 1.584 -0.723 -8.758 1.00 93.38 77 ASN A C 1
ATOM 684 O O . ASN A 1 77 ? 0.605 -0.775 -8.018 1.00 93.38 77 ASN A O 1
ATOM 688 N N . LEU A 1 78 ? 2.813 -0.460 -8.303 1.00 92.94 78 LEU A N 1
ATOM 689 C CA . LEU A 1 78 ? 3.091 -0.187 -6.893 1.00 92.94 78 LEU A CA 1
ATOM 690 C C . LEU A 1 78 ? 2.318 1.040 -6.391 1.00 92.94 78 LEU A C 1
ATOM 692 O O . LEU A 1 78 ? 1.731 0.996 -5.315 1.00 92.94 78 LEU A O 1
ATOM 696 N N . TRP A 1 79 ? 2.290 2.127 -7.162 1.00 92.88 79 TRP A N 1
ATOM 697 C CA . TRP A 1 79 ? 1.541 3.331 -6.796 1.00 92.88 79 TRP A CA 1
ATOM 698 C C . TRP A 1 79 ? 0.036 3.095 -6.758 1.00 92.88 79 TRP A C 1
ATOM 700 O O . TRP A 1 79 ? -0.620 3.578 -5.841 1.00 92.88 79 TRP A O 1
ATOM 710 N N . LEU A 1 80 ? -0.505 2.333 -7.710 1.00 94.50 80 LEU A N 1
ATOM 711 C CA . LEU A 1 80 ? -1.912 1.937 -7.692 1.00 94.50 80 LEU A CA 1
ATOM 712 C C . LEU A 1 80 ? -2.226 1.095 -6.451 1.00 94.50 80 LEU A C 1
ATOM 714 O O . LEU A 1 80 ? -3.199 1.375 -5.764 1.00 94.50 80 LEU A O 1
ATOM 718 N N . GLN A 1 81 ? -1.369 0.135 -6.102 1.00 95.00 81 GLN A N 1
ATOM 719 C CA . GLN A 1 81 ? -1.536 -0.667 -4.891 1.00 95.00 81 GLN A CA 1
ATOM 720 C C . GLN A 1 81 ? -1.478 0.195 -3.622 1.00 95.00 81 GLN A C 1
ATOM 722 O O . GLN A 1 81 ? -2.306 0.047 -2.730 1.00 95.00 81 GLN A O 1
ATOM 727 N N . GLN A 1 82 ? -0.519 1.119 -3.533 1.00 93.12 82 GLN A N 1
ATOM 728 C CA . GLN A 1 82 ? -0.422 2.049 -2.405 1.00 93.12 82 GLN A CA 1
ATOM 729 C C . GLN A 1 82 ? -1.654 2.951 -2.306 1.00 93.12 82 GLN A C 1
ATOM 731 O O . GLN A 1 82 ? -2.145 3.186 -1.205 1.00 93.12 82 GLN A O 1
ATOM 736 N N . PHE A 1 83 ? -2.159 3.434 -3.441 1.00 94.38 83 PHE A N 1
ATOM 737 C CA . PHE A 1 83 ? -3.371 4.238 -3.500 1.00 94.38 83 PHE A CA 1
ATOM 738 C C . PHE A 1 83 ? -4.587 3.463 -2.984 1.00 94.38 83 PHE A C 1
ATOM 740 O O . PHE A 1 83 ? -5.287 3.966 -2.106 1.00 94.38 83 PHE A O 1
ATOM 747 N N . GLU A 1 84 ? -4.797 2.233 -3.457 1.00 94.75 84 GLU A N 1
ATOM 748 C CA . GLU A 1 84 ? -5.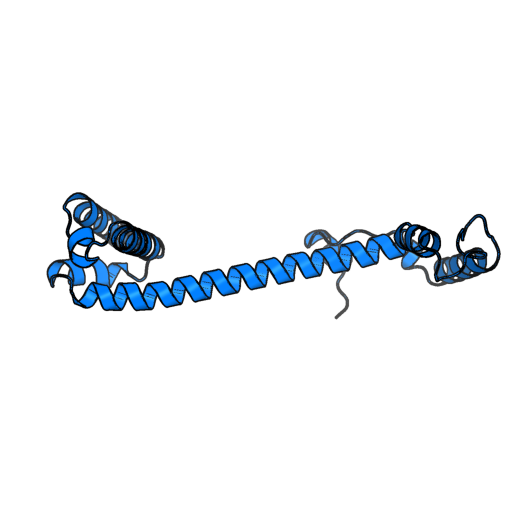898 1.390 -2.978 1.00 94.75 84 GLU A CA 1
ATOM 749 C C . GLU A 1 84 ? -5.759 1.076 -1.484 1.00 94.75 84 GLU A C 1
ATOM 751 O O . GLU A 1 84 ? -6.723 1.241 -0.745 1.00 94.75 84 GLU A O 1
ATOM 756 N N . ASN A 1 85 ? -4.553 0.763 -0.995 1.00 89.50 85 ASN A N 1
ATOM 757 C CA . ASN A 1 85 ? -4.318 0.536 0.436 1.00 89.50 85 ASN A CA 1
ATOM 758 C C . ASN A 1 85 ? -4.665 1.768 1.295 1.00 89.50 85 ASN A C 1
ATOM 760 O O . ASN A 1 85 ? -5.182 1.636 2.404 1.00 89.50 85 ASN A O 1
ATOM 764 N N . VAL A 1 86 ? -4.349 2.979 0.817 1.00 89.31 86 VAL A N 1
ATOM 765 C CA . VAL A 1 86 ? -4.681 4.230 1.523 1.00 89.31 86 VAL A CA 1
ATOM 766 C C . VAL A 1 86 ? -6.184 4.483 1.503 1.00 89.31 86 VAL A C 1
ATOM 768 O O . VAL A 1 86 ? -6.744 4.893 2.518 1.00 89.31 86 VAL A O 1
ATOM 771 N N . LYS A 1 87 ? -6.833 4.241 0.363 1.00 93.50 87 LYS A N 1
ATOM 772 C CA . LYS A 1 87 ? -8.279 4.377 0.214 1.00 93.50 87 LYS A CA 1
ATOM 773 C C . LYS A 1 87 ? -9.016 3.411 1.143 1.00 93.50 87 LYS A C 1
ATOM 775 O O . LYS A 1 87 ? -9.807 3.864 1.960 1.00 93.50 87 LYS A O 1
ATOM 780 N N . GLU A 1 88 ? -8.659 2.130 1.106 1.00 89.94 88 GLU A N 1
ATOM 781 C CA . GLU A 1 88 ? -9.198 1.100 1.997 1.00 89.94 88 GLU A CA 1
ATOM 782 C C . GLU A 1 88 ? -8.989 1.483 3.471 1.00 89.94 88 GLU A C 1
ATOM 784 O O . GLU A 1 88 ? -9.923 1.436 4.268 1.00 89.94 88 GLU A O 1
ATOM 789 N N . ALA A 1 89 ? -7.792 1.946 3.846 1.00 86.94 89 ALA A N 1
ATOM 790 C CA . ALA A 1 89 ? -7.526 2.394 5.212 1.00 86.94 89 ALA A CA 1
ATOM 791 C C . ALA A 1 89 ? -8.392 3.596 5.636 1.00 86.94 89 ALA A C 1
ATOM 793 O O . ALA A 1 89 ? -8.760 3.694 6.806 1.00 86.94 89 ALA A O 1
ATOM 794 N N . ASN A 1 90 ? -8.714 4.513 4.721 1.00 89.44 90 ASN A N 1
ATOM 795 C CA . ASN A 1 90 ? -9.611 5.634 5.006 1.00 89.44 90 ASN A CA 1
ATOM 796 C C . ASN A 1 90 ? -11.065 5.181 5.165 1.00 89.44 90 ASN A C 1
ATOM 798 O O . ASN A 1 90 ? -11.743 5.666 6.069 1.00 89.44 90 ASN A O 1
ATOM 802 N N . ASP A 1 91 ? -11.514 4.232 4.347 1.00 91.69 91 ASP A N 1
ATOM 803 C CA . ASP A 1 91 ? -12.855 3.658 4.458 1.00 91.69 91 ASP A CA 1
ATOM 804 C C . ASP A 1 91 ? -13.015 2.941 5.813 1.00 91.69 91 ASP A C 1
ATOM 806 O O . ASP A 1 91 ? -13.962 3.214 6.553 1.00 91.69 91 ASP A O 1
ATOM 810 N N . TYR A 1 92 ? -12.027 2.132 6.223 1.00 89.00 92 TYR A N 1
ATOM 811 C CA . TYR A 1 92 ? -12.020 1.511 7.555 1.00 89.00 92 TYR A CA 1
ATOM 812 C C . TYR A 1 92 ? -11.991 2.523 8.695 1.00 89.00 92 TYR A C 1
ATOM 814 O O . TYR A 1 92 ? -12.631 2.288 9.714 1.00 89.00 92 TYR A O 1
ATOM 822 N N . ARG A 1 93 ? -11.271 3.645 8.560 1.00 88.81 93 ARG A N 1
ATOM 823 C CA . ARG A 1 93 ? -11.306 4.706 9.582 1.00 88.81 93 ARG A CA 1
ATOM 824 C C . ARG A 1 93 ? -12.724 5.233 9.775 1.00 88.81 93 ARG A C 1
ATOM 826 O O . ARG A 1 93 ? -13.130 5.417 10.916 1.00 88.81 93 ARG A O 1
ATOM 833 N N . GLY A 1 94 ? -13.461 5.454 8.685 1.00 90.69 94 GLY A N 1
ATOM 834 C CA . GLY A 1 94 ? -14.864 5.864 8.746 1.00 90.69 94 GLY A CA 1
ATOM 835 C C . GLY A 1 94 ? -15.719 4.848 9.503 1.00 90.69 94 GLY A C 1
ATOM 836 O O . GLY A 1 94 ? -16.389 5.215 10.463 1.00 90.69 94 GLY A O 1
ATOM 837 N N . LEU A 1 95 ? -15.609 3.571 9.129 1.00 91.38 95 LEU A N 1
ATOM 838 C CA . LEU A 1 95 ? -16.363 2.476 9.749 1.00 91.38 95 LEU A CA 1
ATOM 839 C C . LEU A 1 95 ? -16.024 2.294 11.234 1.00 91.38 95 LEU A C 1
ATOM 841 O O . LEU A 1 95 ? -16.916 2.188 12.064 1.00 91.38 95 LEU A O 1
ATOM 845 N N . VAL A 1 96 ? -14.740 2.300 11.598 1.00 91.25 96 VAL A N 1
ATOM 846 C CA . VAL A 1 96 ? -14.307 2.173 12.998 1.00 91.25 96 VAL A CA 1
ATOM 847 C C . VAL A 1 96 ? -14.819 3.342 13.836 1.00 91.25 96 VAL A C 1
ATOM 849 O O . VAL A 1 96 ? -15.257 3.129 14.960 1.00 91.25 96 VAL A O 1
ATOM 852 N N . VAL A 1 97 ? -14.778 4.572 13.315 1.00 90.19 97 VAL A N 1
ATOM 853 C CA . VAL A 1 97 ? -15.301 5.745 14.033 1.00 90.19 97 VAL A CA 1
ATOM 854 C C . VAL A 1 97 ? -16.812 5.652 14.225 1.00 90.19 97 VAL A C 1
ATOM 856 O O . VAL A 1 97 ? -17.288 5.976 15.308 1.00 90.19 97 VAL A O 1
ATOM 859 N N . GLU A 1 98 ? -17.549 5.172 13.223 1.00 91.50 98 GLU A N 1
ATOM 860 C CA . GLU A 1 98 ? -18.987 4.917 13.343 1.00 91.50 98 GLU A CA 1
ATOM 861 C C . GLU A 1 98 ? -19.278 3.893 14.449 1.00 91.50 98 GLU A C 1
ATOM 863 O O . GLU A 1 98 ? -20.058 4.170 15.352 1.00 91.50 98 GLU A O 1
ATOM 868 N N . GLN A 1 99 ? -18.570 2.762 14.455 1.00 90.88 99 GLN A N 1
ATOM 869 C CA . GLN A 1 99 ? -18.735 1.715 15.471 1.00 90.88 99 GLN A CA 1
ATOM 870 C C . GLN A 1 99 ? -18.271 2.144 16.872 1.00 90.88 99 GLN A C 1
ATOM 872 O O . GLN A 1 99 ? -18.785 1.675 17.886 1.00 90.88 99 GLN A O 1
ATOM 877 N N . LEU A 1 100 ? -17.301 3.060 16.964 1.00 91.00 100 LEU A N 1
ATOM 878 C CA . LEU A 1 100 ? -16.879 3.631 18.242 1.00 91.00 100 LEU A CA 1
ATOM 879 C C . LEU A 1 100 ? -17.993 4.441 18.911 1.00 91.00 100 LEU A C 1
ATOM 881 O O . LEU A 1 100 ? -17.939 4.603 20.131 1.00 91.00 100 LEU A O 1
ATOM 885 N N . GLU A 1 101 ? -18.993 4.938 18.174 1.00 89.50 101 GLU A N 1
ATOM 886 C CA . GLU A 1 101 ? -20.111 5.662 18.785 1.00 89.50 101 GLU A CA 1
ATOM 887 C C . GLU A 1 101 ? -20.989 4.774 19.669 1.00 89.50 101 GLU A C 1
ATOM 889 O O . GLU A 1 101 ? -21.480 5.260 20.695 1.00 89.50 101 GLU A O 1
ATOM 894 N N . ASP A 1 102 ? -21.084 3.483 19.352 1.00 90.38 102 ASP A N 1
ATOM 895 C CA . ASP A 1 102 ? -21.837 2.491 20.126 1.00 90.38 102 ASP A CA 1
ATOM 896 C C . ASP A 1 102 ? -21.078 2.010 21.378 1.00 90.38 102 ASP A C 1
ATOM 898 O O . ASP A 1 102 ? -21.649 1.405 22.290 1.00 90.38 102 ASP A O 1
ATOM 902 N N . CYS A 1 103 ? -19.787 2.340 21.492 1.00 91.06 103 CYS A N 1
ATOM 903 C CA . CYS A 1 103 ? -18.998 2.042 22.680 1.00 91.06 103 CYS A CA 1
ATOM 904 C C . CYS A 1 103 ? -19.407 2.887 23.894 1.00 91.06 103 CYS A C 1
ATOM 906 O O . CYS A 1 103 ? -19.861 4.034 23.804 1.00 91.06 103 CYS A O 1
ATOM 908 N N . ASN A 1 104 ? -19.135 2.341 25.083 1.00 92.25 104 ASN A N 1
ATOM 909 C CA . ASN A 1 104 ? -19.333 3.069 26.329 1.00 92.25 104 ASN A CA 1
ATOM 910 C C . ASN A 1 104 ? -18.477 4.359 26.387 1.00 92.25 104 ASN A C 1
ATOM 912 O O . ASN A 1 104 ? -17.428 4.491 25.747 1.00 92.25 104 ASN A O 1
ATOM 916 N N . VAL A 1 105 ? -18.928 5.332 27.185 1.00 91.62 105 VAL A N 1
ATOM 917 C CA . VAL A 1 105 ? -18.307 6.668 27.269 1.00 91.62 105 VAL A CA 1
ATOM 918 C C . VAL A 1 105 ? -16.840 6.604 27.710 1.00 91.62 105 VAL A C 1
ATOM 920 O O . VAL A 1 105 ? -16.022 7.388 27.232 1.00 91.62 105 VAL A O 1
ATOM 923 N N . GLU A 1 106 ? -16.487 5.666 28.588 1.00 89.56 106 GLU A N 1
ATOM 924 C CA . GLU A 1 106 ? -15.118 5.516 29.091 1.00 89.56 106 GLU A CA 1
ATOM 925 C C . GLU A 1 106 ? -14.154 5.023 28.005 1.00 89.56 106 GLU A C 1
ATOM 927 O O . GLU A 1 106 ? -13.057 5.560 27.858 1.00 89.56 106 GLU A O 1
ATOM 932 N N . THR A 1 107 ? -14.590 4.087 27.164 1.00 91.38 107 THR A N 1
ATOM 933 C CA . THR A 1 107 ? -13.818 3.604 26.010 1.00 91.38 107 THR A CA 1
ATOM 934 C C . THR A 1 107 ? -13.629 4.720 24.990 1.00 91.38 107 THR A C 1
ATOM 936 O O . THR A 1 107 ? -12.516 4.936 24.512 1.00 91.38 107 THR A O 1
ATOM 939 N N . LYS A 1 108 ? -14.676 5.511 24.713 1.00 91.31 108 LYS A N 1
ATOM 940 C CA . LYS A 1 108 ? -14.557 6.685 23.834 1.00 91.31 108 LYS A CA 1
ATOM 941 C C . LYS A 1 108 ? -13.537 7.696 24.361 1.00 91.31 108 LYS A C 1
ATOM 943 O O . LYS A 1 108 ? -12.668 8.135 23.611 1.00 91.31 108 LYS A O 1
ATOM 948 N N . ARG A 1 109 ? -13.580 8.011 25.661 1.00 90.50 109 ARG A N 1
ATOM 949 C CA . ARG A 1 109 ? -12.604 8.899 26.324 1.00 90.50 109 ARG A CA 1
ATOM 950 C C . ARG A 1 109 ? -11.177 8.362 26.274 1.00 90.50 109 ARG A C 1
ATOM 952 O O . ARG A 1 109 ? -10.240 9.154 26.209 1.00 90.50 109 ARG A O 1
ATOM 959 N N . LEU A 1 110 ? -11.013 7.042 26.332 1.00 91.38 110 LEU A N 1
ATOM 960 C CA . LEU A 1 110 ? -9.717 6.380 26.236 1.00 91.38 110 LEU A CA 1
ATOM 961 C C . LEU A 1 110 ? -9.139 6.473 24.820 1.00 91.38 110 LEU A C 1
ATOM 963 O O . LEU A 1 110 ? -7.971 6.815 24.662 1.00 91.38 110 LEU A O 1
ATOM 967 N N . VAL A 1 111 ? -9.960 6.194 23.805 1.00 91.19 111 VAL A N 1
ATOM 968 C CA . VAL A 1 111 ? -9.534 6.062 22.403 1.00 91.19 111 VAL A CA 1
ATOM 969 C C . VAL A 1 111 ? -9.373 7.415 21.705 1.00 91.19 111 VAL A C 1
ATOM 971 O O . VAL A 1 111 ? -8.420 7.603 20.952 1.00 91.19 111 VAL A O 1
ATOM 974 N N . GLN A 1 112 ? -10.260 8.380 21.960 1.00 89.81 112 GLN A N 1
ATOM 975 C CA . GLN A 1 112 ? -10.269 9.678 21.274 1.00 89.81 112 GLN A CA 1
ATOM 976 C C . GLN A 1 112 ? -8.906 10.413 21.246 1.00 89.81 112 GLN A C 1
ATOM 978 O O . GLN A 1 112 ? -8.523 10.871 20.167 1.00 89.81 112 GLN A O 1
ATOM 983 N N . PRO A 1 113 ? -8.136 10.531 22.352 1.00 89.56 113 PRO A N 1
ATOM 984 C CA . PRO A 1 113 ? -6.848 11.236 22.325 1.00 89.56 113 PRO A CA 1
ATOM 985 C C . PRO A 1 113 ? -5.752 10.485 21.553 1.00 89.56 113 PRO A C 1
ATOM 987 O O . PRO A 1 113 ? -4.841 11.114 21.006 1.00 89.56 113 PRO A O 1
ATOM 990 N N . ILE A 1 114 ? -5.851 9.155 21.479 1.00 91.31 114 ILE A N 1
ATOM 991 C CA . ILE A 1 114 ? -4.831 8.277 20.891 1.00 91.31 114 ILE A CA 1
ATOM 992 C C . ILE A 1 114 ? -5.161 7.846 19.452 1.00 91.31 114 ILE A C 1
ATOM 994 O O . ILE A 1 114 ? -4.295 7.319 18.757 1.00 91.31 114 ILE A O 1
ATOM 998 N N . LEU A 1 115 ? -6.372 8.129 18.958 1.00 88.50 115 LEU A N 1
ATOM 999 C CA . LEU A 1 115 ? -6.853 7.712 17.633 1.00 88.50 115 LEU A CA 1
ATOM 1000 C C . LEU A 1 115 ? -5.988 8.225 16.468 1.00 88.50 115 LEU A C 1
ATOM 1002 O O . LEU A 1 115 ? -5.890 7.575 15.434 1.00 88.50 115 LEU A O 1
ATOM 1006 N N . LYS A 1 116 ? -5.311 9.367 16.645 1.00 88.12 116 LYS A N 1
ATOM 1007 C CA . LYS A 1 116 ? -4.389 9.950 15.652 1.00 88.12 116 LYS A CA 1
ATOM 1008 C C . LYS A 1 116 ? -3.133 9.103 15.396 1.00 88.12 116 LYS A C 1
ATOM 1010 O O . LYS A 1 116 ? -2.407 9.360 14.437 1.00 88.12 116 LYS A O 1
ATOM 1015 N N . HIS A 1 117 ? -2.829 8.141 16.270 1.00 91.00 117 HIS A N 1
ATOM 1016 C CA . HIS A 1 117 ? -1.628 7.323 16.166 1.00 91.00 117 HIS A CA 1
ATOM 1017 C C . HIS A 1 117 ? -1.890 6.087 15.308 1.00 91.00 117 HIS A C 1
ATOM 1019 O O . HIS A 1 117 ? -2.797 5.300 15.575 1.00 91.00 117 HIS A O 1
ATOM 1025 N N . ARG A 1 118 ? -1.021 5.858 14.317 1.00 89.06 118 ARG A N 1
ATOM 1026 C CA . ARG A 1 118 ? -1.160 4.752 13.356 1.00 89.06 118 ARG A CA 1
ATOM 1027 C C . ARG A 1 118 ? -1.276 3.377 14.020 1.00 89.06 118 ARG A C 1
ATOM 1029 O O . ARG A 1 118 ? -1.993 2.522 13.515 1.00 89.06 118 ARG A O 1
ATOM 1036 N N . ILE A 1 119 ? -0.584 3.163 15.139 1.00 90.81 119 ILE A N 1
ATOM 1037 C CA . ILE A 1 119 ? -0.641 1.898 15.882 1.00 90.81 119 ILE A CA 1
ATOM 1038 C C . ILE A 1 119 ? -2.053 1.599 16.407 1.00 90.81 119 ILE A C 1
ATOM 1040 O O . ILE A 1 119 ? -2.499 0.458 16.326 1.00 90.81 119 ILE A O 1
ATOM 1044 N N . ILE A 1 120 ? -2.777 2.629 16.858 1.00 92.94 120 ILE A N 1
ATOM 1045 C CA . ILE A 1 120 ? -4.152 2.504 17.347 1.00 92.94 120 ILE A CA 1
ATOM 1046 C C . ILE A 1 120 ? -5.097 2.207 16.195 1.00 92.94 120 ILE A C 1
ATOM 1048 O O . ILE A 1 120 ? -5.922 1.310 16.304 1.00 92.94 120 ILE A O 1
ATOM 1052 N N . GLU A 1 121 ? -4.949 2.899 15.066 1.00 90.56 121 GLU A N 1
ATOM 1053 C CA . GLU A 1 121 ? -5.767 2.628 13.879 1.00 90.56 121 GLU A CA 1
ATOM 1054 C C . GLU A 1 121 ? -5.640 1.174 13.416 1.00 90.56 121 GLU A C 1
ATOM 1056 O O . GLU A 1 121 ? -6.640 0.529 13.116 1.00 90.56 121 GLU A O 1
ATOM 1061 N N . VAL A 1 122 ? -4.411 0.646 13.373 1.00 91.69 122 VAL A N 1
ATOM 1062 C CA . VAL A 1 122 ? -4.156 -0.747 12.979 1.00 91.69 122 VAL A CA 1
ATOM 1063 C C . VAL A 1 122 ? -4.776 -1.718 13.983 1.00 91.69 122 VAL A C 1
ATOM 1065 O O . VAL A 1 122 ? -5.382 -2.704 13.570 1.00 91.69 122 VAL A O 1
ATOM 1068 N N . PHE A 1 123 ? -4.668 -1.426 15.280 1.00 94.38 123 PHE A N 1
ATOM 1069 C CA . PHE A 1 123 ? -5.269 -2.235 16.338 1.00 94.38 123 PHE A CA 1
ATOM 1070 C C . PHE A 1 123 ? -6.803 -2.253 16.261 1.00 94.38 123 PHE A C 1
ATOM 1072 O O . PHE A 1 123 ? -7.404 -3.324 16.241 1.00 94.38 123 PHE A O 1
ATOM 1079 N N . LEU A 1 124 ? -7.447 -1.089 16.140 1.00 94.06 124 LEU A N 1
ATOM 1080 C CA . LEU A 1 124 ? -8.906 -0.997 16.033 1.00 94.06 124 LEU A CA 1
ATOM 1081 C C . LEU A 1 124 ? -9.426 -1.633 14.740 1.00 94.06 124 LEU A C 1
ATOM 1083 O O . LEU A 1 124 ? -10.448 -2.309 14.759 1.00 94.06 124 LEU A O 1
ATOM 1087 N N . MET A 1 125 ? -8.708 -1.477 13.624 1.00 92.75 125 MET A N 1
ATOM 1088 C CA . MET A 1 125 ? -9.043 -2.160 12.373 1.00 92.75 125 MET A CA 1
ATOM 1089 C C . MET A 1 125 ? -8.946 -3.685 12.518 1.00 92.75 125 MET A C 1
ATOM 1091 O O . MET A 1 125 ? -9.763 -4.400 11.945 1.00 92.75 125 MET A O 1
ATOM 1095 N N . HIS A 1 126 ? -7.963 -4.194 13.267 1.00 93.44 126 HIS A N 1
ATOM 1096 C CA . HIS A 1 126 ? -7.848 -5.626 13.540 1.00 93.44 1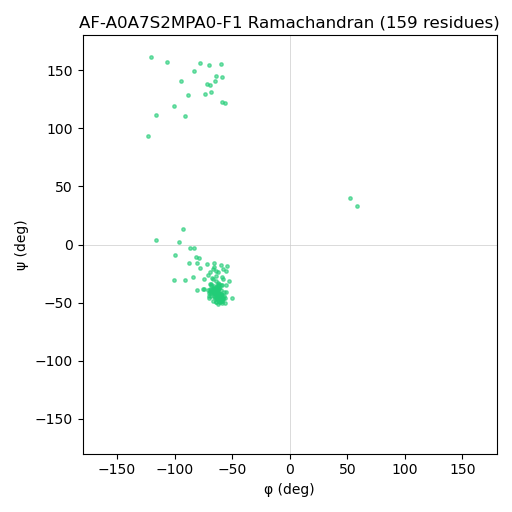26 HIS A CA 1
ATOM 1097 C C . HIS A 1 126 ? -9.047 -6.143 14.340 1.00 93.44 126 HIS A C 1
ATOM 1099 O O . HIS A 1 126 ? -9.663 -7.115 13.918 1.00 93.44 126 HIS A O 1
ATOM 1105 N N . ILE A 1 127 ? -9.436 -5.434 15.404 1.00 94.38 127 ILE A N 1
ATOM 1106 C CA . ILE A 1 127 ? -10.633 -5.748 16.200 1.00 94.38 127 ILE A CA 1
ATOM 1107 C C . ILE A 1 127 ? -11.898 -5.707 15.342 1.00 94.38 127 ILE A C 1
ATOM 1109 O O . ILE A 1 127 ? -12.739 -6.589 15.448 1.00 94.38 127 ILE A O 1
ATOM 1113 N N . TYR A 1 128 ? -12.033 -4.711 14.464 1.00 93.88 128 TYR A N 1
ATOM 1114 C CA . TYR A 1 128 ? -13.173 -4.617 13.553 1.00 93.88 128 TYR A CA 1
ATOM 1115 C C . TYR A 1 128 ? -13.247 -5.801 12.586 1.00 93.88 128 TYR A C 1
ATOM 1117 O O . TYR A 1 128 ? -14.313 -6.380 12.400 1.00 93.88 128 TYR A O 1
ATOM 1125 N N . LYS A 1 129 ? -12.114 -6.210 12.008 1.00 92.88 129 LYS A N 1
ATOM 1126 C CA . LYS A 1 129 ? -12.057 -7.400 11.148 1.00 92.88 129 LYS A CA 1
ATOM 1127 C C . LYS A 1 129 ? -12.386 -8.674 11.923 1.00 92.88 129 LYS A C 1
ATOM 1129 O O . LYS A 1 129 ? -13.157 -9.484 11.429 1.00 92.88 129 LYS A O 1
ATOM 1134 N N . GLU A 1 130 ? -11.861 -8.816 13.136 1.00 94.19 130 GLU A N 1
ATOM 1135 C CA . GLU A 1 130 ? -12.165 -9.950 14.010 1.00 94.19 130 GLU A CA 1
ATOM 1136 C C . GLU A 1 130 ? -13.658 -10.010 14.367 1.00 94.19 130 GLU A C 1
ATOM 1138 O O . GLU A 1 130 ? -14.263 -11.078 14.306 1.00 94.19 130 GLU A O 1
ATOM 1143 N N . ALA A 1 131 ? -14.270 -8.863 14.669 1.00 93.81 131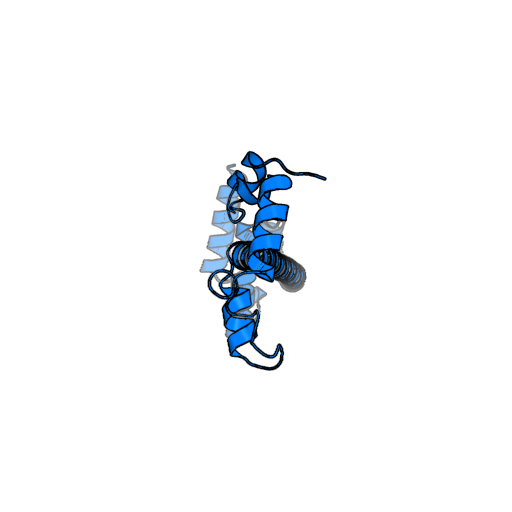 ALA A N 1
ATOM 1144 C CA . ALA A 1 131 ? -15.700 -8.753 14.932 1.00 93.81 131 ALA A CA 1
ATOM 1145 C C . ALA A 1 131 ? -16.534 -9.203 13.718 1.00 93.81 131 ALA A C 1
ATOM 1147 O O . ALA A 1 131 ? -17.444 -10.015 13.873 1.00 93.81 131 ALA A O 1
ATOM 1148 N N . LEU A 1 132 ? -16.167 -8.773 12.503 1.00 92.88 132 LEU A N 1
ATOM 1149 C CA . LEU A 1 132 ? -16.823 -9.217 11.266 1.00 92.88 132 LEU A CA 1
ATOM 1150 C C . LEU A 1 132 ? -16.636 -10.715 10.987 1.00 92.88 132 LEU A C 1
ATOM 1152 O O . LEU A 1 132 ? -17.569 -11.376 10.539 1.00 92.88 132 LEU A O 1
ATOM 1156 N N . GLU A 1 133 ? -15.441 -11.259 11.223 1.00 94.94 133 GLU A N 1
ATOM 1157 C CA . GLU A 1 133 ? -15.145 -12.681 11.001 1.00 94.94 133 GLU A CA 1
ATOM 1158 C C . GLU A 1 133 ? -15.889 -13.593 11.984 1.00 94.94 133 GLU A C 1
ATOM 1160 O O . GLU A 1 133 ? -16.274 -14.706 11.622 1.00 94.94 133 GLU A O 1
ATOM 1165 N N . GLN A 1 134 ? -16.092 -13.129 13.219 1.00 93.69 134 GLN A N 1
ATOM 1166 C CA . GLN A 1 134 ? -16.752 -13.888 14.282 1.00 93.69 134 GLN A CA 1
ATOM 1167 C C . GLN A 1 134 ? -18.251 -13.570 14.430 1.00 93.69 134 GLN A C 1
ATOM 1169 O O . GLN A 1 134 ? -18.887 -14.136 15.316 1.00 93.69 134 GLN A O 1
ATOM 1174 N N . ASP A 1 135 ? -18.809 -12.695 13.585 1.00 92.62 135 ASP A N 1
ATOM 1175 C CA . ASP A 1 135 ? -20.195 -12.198 13.671 1.00 92.62 135 ASP A CA 1
ATOM 1176 C C . ASP A 1 135 ? -20.538 -11.631 15.066 1.00 92.62 135 ASP A C 1
ATOM 1178 O O . ASP A 1 135 ? -21.612 -11.854 15.628 1.00 92.62 135 ASP A O 1
ATOM 1182 N N . HIS A 1 136 ? -19.574 -10.917 15.651 1.00 92.75 136 HIS A N 1
ATOM 1183 C CA . HIS A 1 136 ? -19.704 -10.231 16.932 1.00 92.75 136 HIS A CA 1
ATOM 1184 C C . HIS A 1 136 ? -19.797 -8.721 16.739 1.00 92.75 136 HIS A C 1
ATOM 1186 O O . HIS A 1 136 ? -19.311 -8.161 15.757 1.00 92.75 136 HIS A O 1
ATOM 1192 N N . ASP A 1 137 ? -20.378 -8.048 17.728 1.00 92.75 137 ASP A N 1
ATOM 1193 C CA . ASP A 1 137 ? -20.385 -6.596 17.754 1.00 92.75 137 ASP A CA 1
ATOM 1194 C C . ASP A 1 137 ? -18.987 -6.039 18.071 1.00 92.75 137 ASP A C 1
ATOM 1196 O O . ASP A 1 137 ? -18.271 -6.532 18.954 1.00 92.75 137 ASP A O 1
ATOM 1200 N N . PHE A 1 138 ? -18.597 -4.981 17.359 1.00 93.50 138 PHE A N 1
ATOM 1201 C CA . PHE A 1 138 ? -17.297 -4.341 17.544 1.00 93.50 138 PHE A CA 1
ATOM 1202 C C . PHE A 1 138 ? -17.144 -3.795 18.964 1.00 93.50 138 PHE A C 1
ATOM 1204 O O . PHE A 1 138 ? -16.084 -3.959 19.578 1.00 93.50 138 PHE A O 1
ATOM 1211 N N . ALA A 1 139 ? -18.193 -3.163 19.501 1.00 92.44 139 ALA A N 1
ATOM 1212 C CA . ALA A 1 139 ? -18.136 -2.558 20.822 1.00 92.44 139 ALA A CA 1
ATOM 1213 C C . ALA A 1 139 ? -17.987 -3.622 21.916 1.00 92.44 139 ALA A C 1
ATOM 1215 O O . ALA A 1 139 ? -17.226 -3.411 22.865 1.00 92.44 139 ALA A O 1
ATOM 1216 N N . GLU A 1 140 ? -18.643 -4.775 21.765 1.00 91.81 140 GLU A N 1
ATOM 1217 C CA . GLU A 1 140 ? -18.467 -5.921 22.660 1.00 91.81 140 GLU A CA 1
ATOM 1218 C C . GLU A 1 140 ? -17.015 -6.419 22.647 1.00 91.81 140 GLU A C 1
ATOM 1220 O O . GLU A 1 140 ? -16.401 -6.575 23.705 1.00 91.81 140 GLU A O 1
ATOM 1225 N N . LEU A 1 141 ? -16.438 -6.625 21.458 1.00 93.44 141 LEU A N 1
ATOM 1226 C CA . LEU A 1 141 ? -15.092 -7.181 21.312 1.00 93.44 141 LEU A CA 1
ATOM 1227 C C . LEU A 1 141 ? -14.011 -6.206 21.801 1.00 93.44 141 LEU A C 1
ATOM 1229 O O . LEU A 1 141 ? -13.057 -6.623 22.463 1.00 93.44 141 LEU A O 1
ATOM 1233 N N . LEU A 1 142 ? -14.183 -4.905 21.556 1.00 93.38 142 LEU A N 1
ATOM 1234 C CA . LEU A 1 142 ? -13.279 -3.859 22.038 1.00 93.38 142 LEU A CA 1
ATOM 1235 C C . LEU A 1 142 ? -13.290 -3.730 23.568 1.00 93.38 142 LEU A C 1
ATOM 1237 O O . LEU A 1 142 ? -12.254 -3.457 24.173 1.00 93.38 142 LEU A O 1
ATOM 1241 N N . GLN A 1 143 ? -14.453 -3.931 24.192 1.00 91.25 143 GLN A N 1
ATOM 1242 C CA . GLN A 1 143 ? -14.635 -3.823 25.642 1.00 91.25 143 GLN A CA 1
ATOM 1243 C C . GLN A 1 143 ? -14.235 -5.095 26.405 1.00 91.25 143 GLN A C 1
ATOM 1245 O O . GLN A 1 143 ? -14.260 -5.095 27.638 1.00 91.25 143 GLN A O 1
ATOM 1250 N N . ARG A 1 144 ? -13.826 -6.168 25.711 1.00 93.25 144 ARG A N 1
ATOM 1251 C CA . ARG A 1 144 ? -13.217 -7.342 26.355 1.00 93.25 144 ARG A CA 1
ATOM 1252 C C . ARG A 1 144 ? -11.958 -6.931 27.117 1.00 93.25 144 ARG A C 1
ATOM 1254 O O . ARG A 1 144 ? -11.204 -6.065 26.677 1.00 93.25 144 ARG A O 1
ATOM 1261 N N . GLU A 1 145 ? -11.725 -7.583 28.255 1.00 91.50 145 GLU A N 1
ATOM 1262 C CA . GLU A 1 145 ? -10.686 -7.180 29.210 1.00 91.50 145 GLU A CA 1
ATOM 1263 C C . GLU A 1 145 ? -9.292 -7.093 28.574 1.00 91.50 145 GLU A C 1
ATOM 1265 O O . GLU A 1 145 ? -8.562 -6.134 28.825 1.00 91.50 145 GLU A O 1
ATOM 1270 N N . ASP A 1 146 ? -8.946 -8.046 27.706 1.00 93.25 146 ASP A N 1
ATOM 1271 C CA . ASP A 1 146 ? -7.650 -8.080 27.026 1.00 93.25 146 ASP A CA 1
ATOM 1272 C C . ASP A 1 146 ? -7.461 -6.871 26.098 1.00 93.25 146 ASP A C 1
ATOM 1274 O O . ASP A 1 146 ? -6.464 -6.152 26.202 1.00 93.25 146 ASP A O 1
ATOM 1278 N N . ASN A 1 147 ? -8.455 -6.588 25.252 1.00 93.44 147 ASN A N 1
ATOM 1279 C CA . ASN A 1 147 ? -8.410 -5.488 24.288 1.00 93.44 147 ASN A CA 1
ATOM 1280 C C . ASN A 1 147 ? -8.447 -4.123 24.978 1.00 93.44 147 ASN A C 1
ATOM 1282 O O . ASN A 1 147 ? -7.673 -3.223 24.638 1.00 93.44 147 ASN A O 1
ATOM 1286 N N . PHE A 1 148 ? -9.290 -3.983 26.000 1.00 92.88 148 PHE A N 1
ATOM 1287 C CA . PHE A 1 148 ? -9.364 -2.770 26.802 1.00 92.88 148 PHE A CA 1
ATOM 1288 C C . PHE A 1 148 ? -8.044 -2.505 27.542 1.00 92.88 148 PHE A C 1
ATOM 1290 O O . PHE A 1 148 ? -7.545 -1.378 27.558 1.00 92.88 148 PHE A O 1
ATOM 1297 N N . ARG A 1 149 ? -7.414 -3.549 28.098 1.00 94.12 149 ARG A N 1
ATOM 1298 C CA . ARG A 1 149 ? -6.099 -3.442 28.744 1.00 94.12 149 ARG A CA 1
ATOM 1299 C C . ARG A 1 149 ? -5.017 -3.016 27.753 1.00 94.12 149 ARG A C 1
ATOM 1301 O O . ARG A 1 149 ? -4.183 -2.182 28.107 1.00 94.12 149 ARG A O 1
ATOM 1308 N N . SER A 1 150 ? -5.032 -3.536 26.525 1.00 94.00 150 SER A N 1
ATOM 1309 C CA . SER A 1 150 ? -4.120 -3.085 25.468 1.00 94.00 150 SER A CA 1
ATOM 1310 C C . SER A 1 150 ? -4.302 -1.601 25.142 1.00 94.00 150 SER A C 1
ATOM 1312 O O . SER A 1 150 ? -3.306 -0.886 25.048 1.00 94.00 150 SER A O 1
ATOM 1314 N N . LEU A 1 151 ? -5.541 -1.103 25.050 1.00 92.69 151 LEU A N 1
ATOM 1315 C CA . LEU A 1 151 ? -5.804 0.329 24.846 1.00 92.69 151 LEU A CA 1
ATOM 1316 C C . LEU A 1 151 ? -5.253 1.200 25.979 1.00 92.69 151 LEU A C 1
ATOM 1318 O O . LEU A 1 151 ? -4.630 2.225 25.703 1.00 92.69 151 LEU A O 1
ATOM 1322 N N . CYS A 1 152 ? -5.430 0.784 27.236 1.00 92.88 152 CYS A N 1
ATOM 1323 C CA . CYS A 1 152 ? -4.839 1.478 28.381 1.00 92.88 152 CYS A CA 1
ATOM 1324 C C . CYS A 1 152 ? -3.312 1.526 28.273 1.00 92.88 152 CYS A C 1
ATOM 1326 O O . CYS A 1 152 ? -2.726 2.598 28.375 1.00 92.88 152 CYS A O 1
ATOM 1328 N N . GLN A 1 153 ? -2.668 0.396 27.964 1.00 93.25 153 GLN A N 1
ATOM 1329 C CA . GLN A 1 153 ? -1.214 0.346 27.790 1.00 93.25 153 GLN A CA 1
ATOM 1330 C C . GLN A 1 153 ? -0.722 1.235 26.647 1.00 93.25 1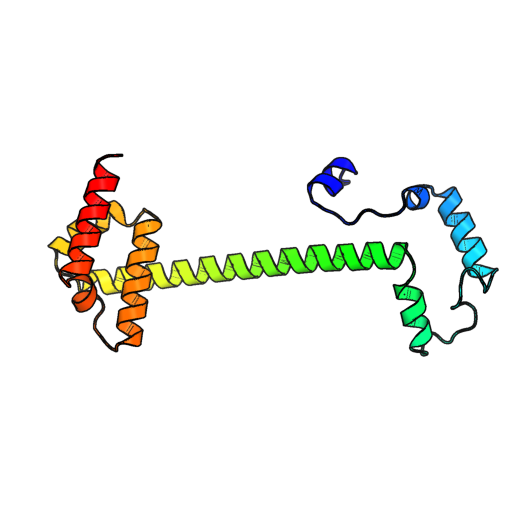53 GLN A C 1
ATOM 1332 O O . GLN A 1 153 ? 0.355 1.824 26.750 1.00 93.25 153 GLN A O 1
ATOM 1337 N N . PHE A 1 154 ? -1.469 1.320 25.543 1.00 92.88 154 PHE A N 1
ATOM 1338 C CA . PHE A 1 154 ? -1.105 2.228 24.464 1.00 92.88 154 PHE A CA 1
ATOM 1339 C C . PHE A 1 154 ? -1.213 3.684 24.896 1.00 92.88 154 PHE A C 1
ATOM 1341 O O . PHE A 1 154 ? -0.299 4.454 24.615 1.00 92.88 154 PHE A O 1
ATOM 1348 N N . ARG A 1 155 ? -2.291 4.053 25.595 1.00 90.94 155 ARG A N 1
ATOM 1349 C CA . ARG A 1 155 ? -2.453 5.404 26.128 1.00 90.94 155 ARG A CA 1
ATOM 1350 C C . ARG A 1 155 ? -1.340 5.768 27.094 1.00 90.94 155 ARG A C 1
ATOM 1352 O O . ARG A 1 155 ? -0.720 6.801 26.899 1.00 90.94 155 ARG A O 1
ATOM 1359 N N . ASP A 1 156 ? -1.040 4.900 28.053 1.00 92.81 156 ASP A N 1
ATOM 1360 C CA . ASP A 1 156 ? 0.022 5.147 29.026 1.00 92.81 156 ASP A CA 1
ATOM 1361 C C . ASP A 1 156 ? 1.366 5.389 28.328 1.00 92.81 156 ASP A C 1
ATOM 1363 O O . ASP A 1 156 ? 2.109 6.284 28.707 1.00 92.81 156 ASP A O 1
ATOM 1367 N N . LYS A 1 157 ? 1.679 4.626 27.273 1.00 90.50 157 LYS A N 1
ATOM 1368 C CA . LYS A 1 157 ? 2.915 4.822 26.501 1.00 90.50 157 LYS A CA 1
ATOM 1369 C C . LYS A 1 157 ? 2.922 6.115 25.692 1.00 90.50 157 LYS A C 1
ATOM 1371 O O . LYS A 1 157 ? 3.959 6.758 25.629 1.00 90.50 157 LYS A O 1
ATOM 1376 N N . ILE A 1 158 ? 1.800 6.465 25.067 1.00 89.56 158 ILE A N 1
ATOM 1377 C CA . ILE A 1 158 ? 1.676 7.682 24.255 1.00 89.56 158 ILE A CA 1
ATOM 1378 C C . ILE A 1 158 ? 1.713 8.930 25.140 1.00 89.56 158 ILE A C 1
ATOM 1380 O O . ILE A 1 158 ? 2.323 9.918 24.759 1.00 89.56 158 ILE A O 1
ATOM 1384 N N . ASP A 1 159 ? 1.093 8.883 26.318 1.00 86.75 159 ASP A N 1
ATOM 1385 C CA . ASP A 1 159 ? 1.071 9.999 27.268 1.00 86.75 159 ASP A CA 1
ATOM 1386 C C . ASP A 1 159 ? 2.449 10.219 27.941 1.00 86.75 159 ASP A C 1
ATOM 1388 O O . ASP A 1 159 ? 2.684 11.278 28.524 1.00 86.75 159 ASP A O 1
ATOM 1392 N N . LEU A 1 160 ? 3.355 9.232 27.879 1.00 85.06 160 LEU A N 1
ATOM 1393 C CA . LEU A 1 160 ? 4.735 9.318 28.380 1.00 85.06 160 LEU A CA 1
ATOM 1394 C C . LEU A 1 160 ? 5.744 9.879 27.356 1.00 85.06 160 LEU A C 1
ATOM 1396 O O . LEU A 1 160 ? 6.853 10.231 27.767 1.00 85.06 160 LEU A O 1
ATOM 1400 N N . GLU A 1 161 ? 5.396 9.928 26.065 1.00 70.06 161 GLU A N 1
ATOM 1401 C CA . GLU A 1 161 ? 6.199 10.542 24.987 1.00 70.06 161 GLU A CA 1
ATOM 1402 C C . GLU A 1 161 ? 5.950 12.054 24.866 1.00 70.06 161 GLU A C 1
ATOM 1404 O O . GLU A 1 161 ? 6.950 12.787 24.673 1.00 70.06 161 GLU A O 1
#

Solvent-accessible surface area (backbone atoms only — not comparable to full-atom values): 9214 Å² total; per-residue (Å²): 137,86,80,51,73,66,57,40,52,75,70,67,48,70,81,67,71,73,61,73,77,36,70,69,57,44,52,52,48,54,53,42,40,74,72,33,59,91,76,19,76,51,72,85,47,56,85,86,41,71,66,33,56,57,54,51,57,65,36,70,68,44,41,36,52,50,49,44,52,50,52,50,52,52,50,50,51,52,50,51,51,52,49,50,53,52,51,53,52,50,53,48,49,54,52,52,55,58,49,46,68,75,33,56,71,67,57,42,67,60,43,64,82,47,54,86,38,69,70,47,47,53,50,52,50,48,50,44,51,50,15,65,76,67,76,45,57,49,42,61,58,50,63,33,68,69,50,39,50,50,52,51,55,49,44,58,55,59,77,72,108